Protein AF-A0A821HEG3-F1 (afdb_monomer)

Secondary structure (DSSP, 8-state):
-HHHHHHHHHHHHH-TT---HHHHHHHHHTTHHHHHHHHHHHHHHHHHHHHHHHHHHHHHH-HHHHHHHHHHHHHHHHHHHHHHHHHHHHHHHHHHTS-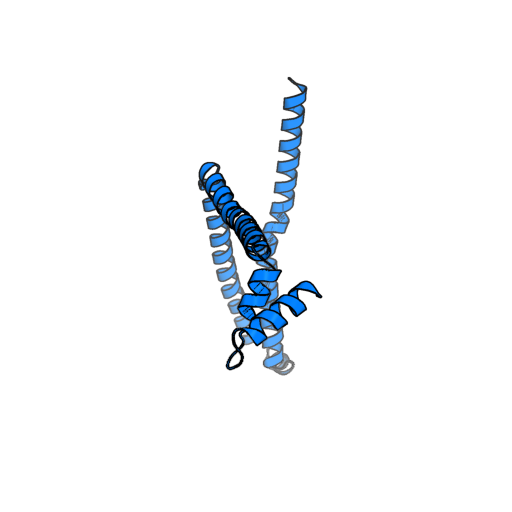HHHHTTS-HHHHHHHHHHHHHHHHHHHHHHHHHHHHHHHHHHHHHHHHHHHHHHHT-

Solvent-accessible surface area (backbone atoms only — not comparable to full-atom values): 8846 Å² total; per-residue (Å²): 111,71,66,48,53,52,46,44,54,53,45,43,67,74,32,75,91,71,62,69,70,63,62,40,50,46,70,68,59,54,64,54,65,56,54,54,49,51,53,52,50,53,56,50,50,52,63,63,47,50,61,56,55,50,52,56,50,46,60,70,75,45,57,66,57,55,53,51,53,54,50,50,52,52,53,50,50,53,51,49,53,52,52,51,55,52,52,52,52,52,49,53,53,51,62,73,69,50,56,67,73,64,54,70,74,46,54,75,67,55,56,52,50,54,48,57,54,49,52,57,50,50,53,53,48,62,66,46,50,60,54,69,64,46,50,61,52,54,51,51,51,52,52,54,53,51,52,53,53,52,57,61,55,78,76,109

Radius of gyration: 33.92 Å; Cα contacts (8 Å, |Δi|>4): 22; chains: 1; bounding box: 87×38×77 Å

Sequence (156 aa):
MNVLKNHWLDESKRYPNKPSRFPATIYTVGWTPLIIGLLFISLKLTIISQPLLIIYLMDFFEPCSIISIQLLYYLIEIFAMQMHVDYHGLIYRKVLCLSSSCLNAFSSGEITNVFSNDASQIELILGSLNYLWSSPIDIIAMIVFCWYSVIRIDVK

Mean predicted aligned error: 13.21 Å

Structure (mmCIF, N/CA/C/O backbone):
data_AF-A0A821HEG3-F1
#
_entry.id   AF-A0A821HEG3-F1
#
loop_
_atom_site.group_PDB
_atom_site.id
_atom_site.type_symbol
_atom_site.label_atom_id
_atom_site.label_alt_id
_atom_site.label_comp_id
_atom_site.label_asym_id
_atom_site.label_entity_id
_atom_site.label_seq_id
_atom_site.pdbx_PDB_ins_code
_atom_site.Cartn_x
_atom_site.Cartn_y
_atom_site.Cartn_z
_atom_site.occupancy
_atom_site.B_iso_or_equiv
_atom_site.auth_seq_id
_atom_site.auth_comp_id
_atom_site.auth_asym_id
_atom_site.auth_atom_id
_atom_site.pdbx_PDB_model_num
ATOM 1 N N . MET A 1 1 ? 36.857 -22.762 -30.239 1.00 59.34 1 MET A N 1
ATOM 2 C CA . MET A 1 1 ? 38.038 -23.054 -29.389 1.00 59.34 1 MET A CA 1
ATOM 3 C C . MET A 1 1 ? 39.357 -23.014 -30.165 1.00 59.34 1 MET A C 1
ATOM 5 O O . MET A 1 1 ? 40.297 -22.391 -29.690 1.00 59.34 1 MET A O 1
ATOM 9 N N . ASN A 1 2 ? 39.420 -23.586 -31.376 1.00 72.38 2 ASN A N 1
ATOM 10 C CA . ASN A 1 2 ? 40.639 -23.578 -32.205 1.00 72.38 2 ASN A CA 1
ATOM 11 C C . ASN A 1 2 ? 41.113 -22.165 -32.603 1.00 72.38 2 ASN A C 1
ATOM 13 O O . ASN A 1 2 ? 42.306 -21.899 -32.572 1.00 72.38 2 ASN A O 1
ATOM 17 N N . VAL A 1 3 ? 40.191 -21.234 -32.877 1.00 76.44 3 VAL A N 1
ATOM 18 C CA . VAL A 1 3 ? 40.517 -19.842 -33.253 1.00 76.44 3 VAL A CA 1
ATOM 19 C C . VAL A 1 3 ? 41.187 -19.075 -32.104 1.00 76.44 3 VAL A C 1
ATOM 21 O O . VAL A 1 3 ? 42.247 -18.491 -32.292 1.00 76.44 3 VAL A O 1
ATOM 24 N N . LEU A 1 4 ? 40.642 -19.155 -30.883 1.00 78.62 4 LEU A N 1
ATOM 25 C CA . LEU A 1 4 ? 41.244 -18.544 -29.688 1.00 78.62 4 LEU A CA 1
ATOM 26 C C . LEU A 1 4 ? 42.634 -19.112 -29.390 1.00 78.62 4 LEU A C 1
ATOM 28 O O . LEU A 1 4 ? 43.547 -18.362 -29.057 1.00 78.62 4 LEU A O 1
ATOM 32 N N . LYS A 1 5 ? 42.803 -20.431 -29.539 1.00 78.50 5 LYS A N 1
ATOM 33 C CA . LYS A 1 5 ? 44.096 -21.094 -29.343 1.00 78.50 5 LYS A CA 1
ATOM 34 C C . LYS A 1 5 ? 45.139 -20.583 -30.340 1.00 78.50 5 LYS A C 1
ATOM 36 O O . LYS A 1 5 ? 46.264 -20.319 -29.934 1.00 78.50 5 LYS A O 1
ATOM 41 N N . ASN A 1 6 ? 44.758 -20.394 -31.602 1.00 77.81 6 ASN A N 1
ATOM 42 C CA . ASN A 1 6 ? 45.652 -19.876 -32.637 1.00 77.81 6 ASN A CA 1
ATOM 43 C C . ASN A 1 6 ? 46.051 -18.417 -32.359 1.00 77.81 6 ASN A C 1
ATOM 45 O O . ASN A 1 6 ? 47.240 -18.118 -32.328 1.00 77.81 6 ASN A O 1
ATOM 49 N N . HIS A 1 7 ? 45.091 -17.546 -32.029 1.00 75.44 7 HIS A N 1
ATOM 50 C CA . HIS A 1 7 ? 45.391 -16.154 -31.669 1.00 75.44 7 HIS A CA 1
ATOM 51 C C . HIS A 1 7 ? 46.238 -16.034 -30.395 1.00 75.44 7 HIS A C 1
ATOM 53 O O . HIS A 1 7 ? 47.129 -15.195 -30.328 1.00 75.44 7 HIS A O 1
ATOM 59 N N . TRP A 1 8 ? 46.020 -16.898 -29.401 1.00 74.69 8 TRP A N 1
ATOM 60 C CA . TRP A 1 8 ? 46.838 -16.944 -28.186 1.00 74.69 8 TRP A CA 1
ATOM 61 C C . TRP A 1 8 ? 48.282 -17.386 -28.462 1.00 74.69 8 TRP A C 1
ATOM 63 O O . TRP A 1 8 ? 49.222 -16.835 -27.887 1.00 74.69 8 TRP A O 1
ATOM 73 N N . LEU A 1 9 ? 48.471 -18.363 -29.354 1.00 79.62 9 LEU A N 1
ATOM 74 C CA . LEU A 1 9 ? 49.800 -18.805 -29.779 1.00 79.62 9 LEU A CA 1
ATOM 75 C C . LEU A 1 9 ? 50.538 -17.705 -30.554 1.00 79.62 9 LEU A C 1
ATOM 77 O O . LEU A 1 9 ? 51.745 -17.549 -30.372 1.00 79.62 9 LEU A O 1
ATOM 81 N N . ASP A 1 10 ? 49.827 -16.921 -31.362 1.00 80.06 10 ASP A N 1
ATOM 82 C CA . ASP A 1 10 ? 50.399 -15.782 -32.084 1.00 80.06 10 ASP A CA 1
ATOM 83 C C . ASP A 1 10 ? 50.751 -14.614 -31.145 1.00 80.06 10 ASP A C 1
ATOM 85 O O . ASP A 1 10 ? 51.827 -14.023 -31.269 1.00 80.06 10 ASP A O 1
ATOM 89 N N . GLU A 1 11 ? 49.913 -14.324 -30.146 1.00 76.12 11 GLU A N 1
ATOM 90 C CA . GLU A 1 11 ? 50.175 -13.315 -29.107 1.00 76.12 11 GLU A CA 1
ATOM 91 C C . GLU A 1 11 ? 51.390 -13.701 -28.239 1.00 76.12 11 GLU A C 1
ATOM 93 O O . GLU A 1 11 ? 52.267 -12.876 -27.972 1.00 76.12 11 GLU A O 1
ATOM 98 N N . SER A 1 12 ? 51.489 -14.981 -27.855 1.00 77.81 12 SER A N 1
ATOM 99 C CA . SER A 1 12 ? 52.604 -15.520 -27.064 1.00 77.81 12 SER A CA 1
ATOM 100 C C . SER A 1 12 ? 53.937 -15.484 -27.813 1.00 77.81 12 SER A C 1
ATOM 102 O O . SER A 1 12 ? 54.985 -15.413 -27.170 1.00 77.81 12 SER A O 1
ATOM 104 N N . LYS A 1 13 ? 53.912 -15.535 -29.151 1.00 81.12 13 LYS A N 1
ATOM 105 C CA . LYS A 1 13 ? 55.102 -15.352 -29.995 1.00 81.12 13 LYS A CA 1
ATOM 106 C C . LYS A 1 13 ? 55.485 -13.878 -30.141 1.00 81.12 13 LYS A C 1
ATOM 108 O O . LYS A 1 13 ? 56.671 -13.574 -30.201 1.00 81.12 13 LYS A O 1
ATOM 113 N N . ARG A 1 14 ? 54.505 -12.966 -30.196 1.00 77.62 14 ARG A N 1
ATOM 114 C CA . ARG A 1 14 ? 54.740 -11.515 -30.330 1.00 77.62 14 ARG A CA 1
ATOM 115 C C . ARG A 1 14 ? 55.256 -10.863 -29.046 1.00 77.62 14 ARG A C 1
ATOM 117 O O . ARG A 1 14 ? 56.087 -9.964 -29.132 1.00 77.62 14 ARG A O 1
ATOM 124 N N . TYR A 1 15 ? 54.807 -11.317 -27.875 1.00 78.31 15 TYR A N 1
ATOM 125 C CA . TYR A 1 15 ? 55.198 -10.752 -26.576 1.00 78.31 15 TYR A CA 1
ATOM 126 C C . TYR A 1 15 ? 55.664 -11.843 -25.594 1.00 78.31 15 TYR A C 1
ATOM 128 O O . TYR A 1 15 ? 54.936 -12.184 -24.658 1.00 78.31 15 TYR A O 1
ATOM 136 N N . PRO A 1 16 ? 56.887 -12.381 -25.761 1.00 74.38 16 PRO A N 1
ATOM 137 C CA . PRO A 1 16 ? 57.372 -13.533 -24.992 1.00 74.38 16 PRO A CA 1
ATOM 138 C C . PRO A 1 16 ? 57.555 -13.258 -23.491 1.00 74.38 16 PRO A C 1
ATOM 140 O O . PRO A 1 16 ? 57.409 -14.167 -22.681 1.00 74.38 16 PRO A O 1
ATOM 143 N N . ASN A 1 17 ? 57.814 -12.006 -23.099 1.00 74.88 17 ASN A N 1
ATOM 144 C CA . ASN A 1 17 ? 58.107 -11.658 -21.704 1.00 74.88 17 ASN A CA 1
ATOM 145 C C . ASN A 1 17 ? 56.861 -11.288 -20.871 1.00 74.88 17 ASN A C 1
ATOM 147 O O . ASN A 1 17 ? 56.959 -11.240 -19.645 1.00 74.88 17 ASN A O 1
ATOM 151 N N . LYS A 1 18 ? 55.696 -11.018 -21.493 1.00 71.56 18 LYS A N 1
ATOM 152 C CA . LYS A 1 18 ? 54.433 -10.720 -20.778 1.00 71.56 18 LYS A CA 1
ATOM 153 C C . LYS A 1 18 ? 53.187 -10.834 -21.685 1.00 71.56 18 LYS A C 1
ATOM 155 O O . LYS A 1 18 ? 52.588 -9.812 -22.024 1.00 71.56 18 LYS A O 1
ATOM 160 N N . PRO A 1 19 ? 52.763 -12.045 -22.084 1.00 68.50 19 PRO A N 1
ATOM 161 C CA . PRO A 1 19 ? 51.575 -12.207 -22.920 1.00 68.50 19 PRO A CA 1
ATOM 162 C C . PRO A 1 19 ? 50.287 -11.933 -22.119 1.00 68.50 19 PRO A C 1
ATOM 164 O O . PRO A 1 19 ? 50.047 -12.543 -21.075 1.00 68.50 19 PRO A O 1
ATOM 167 N N . SER A 1 20 ? 49.439 -11.018 -22.605 1.00 69.25 20 SER A N 1
ATOM 168 C CA . SER A 1 20 ? 48.142 -10.694 -21.989 1.00 69.25 20 SER A CA 1
ATOM 169 C C . SER A 1 20 ? 47.015 -11.486 -22.647 1.00 69.25 20 SER A C 1
ATOM 171 O O . SER A 1 20 ? 46.908 -11.535 -23.867 1.00 69.25 20 SER A O 1
ATOM 173 N N . ARG A 1 21 ? 46.153 -12.116 -21.841 1.00 67.75 21 ARG A N 1
ATOM 174 C CA . ARG A 1 21 ? 45.043 -12.972 -22.316 1.00 67.75 21 ARG A CA 1
ATOM 175 C C . ARG A 1 21 ? 43.828 -12.188 -22.807 1.00 67.75 21 ARG A C 1
ATOM 177 O O . ARG A 1 21 ? 43.031 -12.731 -23.562 1.00 67.75 21 ARG A O 1
ATOM 184 N N . PHE A 1 22 ? 43.695 -10.933 -22.383 1.00 74.19 22 PHE A N 1
ATOM 185 C CA . PHE A 1 22 ? 42.528 -10.093 -22.660 1.00 74.19 22 PHE A CA 1
ATOM 186 C C . PHE A 1 22 ? 42.411 -9.628 -24.123 1.00 74.19 22 PHE A C 1
ATOM 188 O O . PHE A 1 22 ? 41.314 -9.700 -24.669 1.00 74.19 22 PHE A O 1
ATOM 195 N N . PRO A 1 23 ? 43.485 -9.190 -24.807 1.00 73.56 23 PRO A N 1
ATOM 196 C CA . PRO A 1 23 ? 43.394 -8.803 -26.213 1.00 73.56 23 PRO A CA 1
ATOM 197 C C . PRO A 1 23 ? 42.972 -9.978 -27.103 1.00 73.56 23 PRO A C 1
ATOM 199 O O . PRO A 1 23 ? 42.037 -9.851 -27.885 1.00 73.56 23 PRO A O 1
ATOM 202 N N . ALA A 1 24 ? 43.581 -11.155 -26.926 1.00 70.31 24 ALA A N 1
ATOM 203 C CA . ALA A 1 24 ? 43.263 -12.347 -27.715 1.00 70.31 24 ALA A CA 1
ATOM 204 C C . ALA A 1 24 ? 41.797 -12.805 -27.553 1.00 70.31 24 ALA A C 1
ATOM 206 O O . ALA A 1 24 ? 41.169 -13.246 -28.520 1.00 70.31 24 ALA A O 1
ATOM 207 N N . THR A 1 25 ? 41.212 -12.673 -26.357 1.00 76.69 25 THR A N 1
ATOM 208 C CA . THR A 1 25 ? 39.781 -12.947 -26.149 1.00 76.69 25 THR A CA 1
ATOM 209 C C . THR A 1 25 ? 38.893 -11.874 -26.780 1.00 76.69 25 THR A C 1
ATOM 211 O O . THR A 1 25 ? 37.896 -12.218 -27.407 1.00 76.69 25 THR A O 1
ATOM 214 N N . ILE A 1 26 ? 39.270 -10.595 -26.712 1.00 75.38 26 ILE A N 1
ATOM 215 C CA . ILE A 1 26 ? 38.532 -9.498 -27.362 1.00 75.38 26 ILE A CA 1
ATOM 216 C C . ILE A 1 26 ? 38.528 -9.655 -28.890 1.00 75.38 26 ILE A C 1
ATOM 218 O O . ILE A 1 26 ? 37.479 -9.510 -29.511 1.00 75.38 26 ILE A O 1
ATOM 222 N N . TYR A 1 27 ? 39.654 -10.024 -29.505 1.00 74.12 27 TYR A N 1
ATOM 223 C CA . TYR A 1 27 ? 39.736 -10.221 -30.959 1.00 74.12 27 TYR A CA 1
ATOM 224 C C . TYR A 1 27 ? 38.960 -11.443 -31.462 1.00 74.12 27 TYR A C 1
ATOM 226 O O . TYR A 1 27 ? 38.510 -11.459 -32.603 1.00 74.12 27 TYR A O 1
ATOM 234 N N . THR A 1 28 ? 38.786 -12.465 -30.624 1.00 77.50 28 THR A N 1
ATOM 235 C CA . THR A 1 28 ? 38.062 -13.694 -30.996 1.00 77.50 28 THR A CA 1
ATOM 236 C C . THR A 1 28 ? 36.561 -13.595 -30.759 1.00 77.50 28 THR A C 1
ATOM 238 O O . THR A 1 28 ? 35.787 -14.220 -31.481 1.00 77.50 28 THR A O 1
ATOM 241 N N . VAL A 1 29 ? 36.151 -12.821 -29.755 1.00 80.88 29 VAL A N 1
ATOM 242 C CA . VAL A 1 29 ? 34.746 -12.604 -29.388 1.00 80.88 29 VAL A CA 1
ATOM 243 C C . VAL A 1 29 ? 34.152 -11.383 -30.111 1.00 80.88 29 VAL A C 1
ATOM 245 O O . VAL A 1 29 ? 32.952 -11.356 -30.388 1.00 80.88 29 VAL A O 1
ATOM 248 N N . GLY A 1 30 ? 34.980 -10.400 -30.474 1.00 83.75 30 GLY A N 1
ATOM 249 C CA . GLY A 1 30 ? 34.596 -9.233 -31.266 1.00 83.75 30 GLY A CA 1
ATOM 250 C C . GLY A 1 30 ? 33.631 -8.287 -30.545 1.00 83.75 30 GLY A C 1
ATOM 251 O O . GLY A 1 30 ? 33.686 -8.111 -29.330 1.00 83.75 30 GLY A O 1
ATOM 252 N N . TRP A 1 31 ? 32.727 -7.669 -31.311 1.00 81.56 31 TRP A N 1
ATOM 253 C CA . TRP A 1 31 ? 31.753 -6.682 -30.816 1.00 81.56 31 TRP A CA 1
ATOM 254 C C . TRP A 1 31 ? 30.483 -7.290 -30.210 1.00 81.56 31 TRP A C 1
ATOM 256 O O . TRP A 1 31 ? 29.665 -6.575 -29.633 1.00 81.56 31 TRP A O 1
ATOM 266 N N . THR A 1 32 ? 30.313 -8.606 -30.300 1.00 84.56 32 THR A N 1
ATOM 267 C CA . THR A 1 32 ? 29.136 -9.332 -29.812 1.00 84.56 32 THR A CA 1
ATOM 268 C C . THR A 1 32 ? 28.753 -9.016 -28.352 1.00 84.56 32 THR A C 1
ATOM 270 O O . THR A 1 32 ? 27.582 -8.717 -28.120 1.00 84.56 32 THR A O 1
ATOM 273 N N . PRO A 1 33 ? 29.667 -8.990 -27.355 1.00 87.88 33 PRO A N 1
ATOM 274 C CA . PRO A 1 33 ? 29.313 -8.643 -25.975 1.00 87.88 33 PRO A CA 1
ATOM 275 C C . PRO A 1 33 ? 28.893 -7.178 -25.819 1.00 87.88 33 PRO A C 1
ATOM 277 O O . PRO A 1 33 ? 28.079 -6.875 -24.950 1.00 87.88 33 PRO A O 1
ATOM 280 N N . LEU A 1 34 ? 29.395 -6.277 -26.669 1.00 89.62 34 LEU A N 1
ATOM 281 C CA . LEU A 1 34 ? 28.990 -4.872 -26.656 1.00 89.62 34 LEU A CA 1
ATOM 282 C C . LEU A 1 34 ? 27.554 -4.731 -27.168 1.00 89.62 34 LEU A C 1
ATOM 284 O O . LEU A 1 34 ? 26.746 -4.075 -26.521 1.00 89.62 34 LEU A O 1
ATOM 288 N N . ILE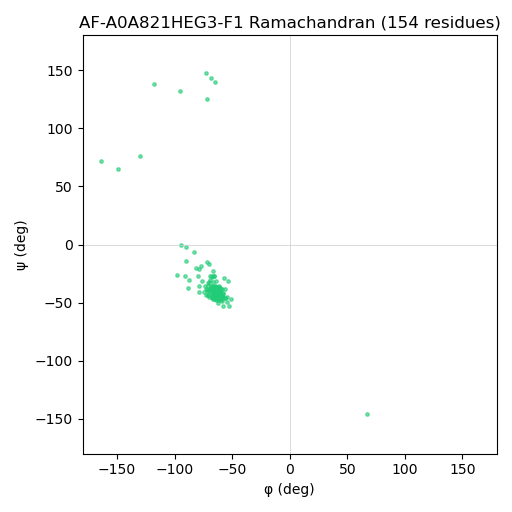 A 1 35 ? 27.207 -5.413 -28.264 1.00 91.25 35 ILE A N 1
ATOM 289 C CA . ILE A 1 35 ? 25.840 -5.428 -28.812 1.00 91.25 35 ILE A CA 1
ATOM 290 C C . ILE A 1 35 ? 24.857 -6.037 -27.804 1.00 91.25 35 ILE A C 1
ATOM 292 O O . ILE A 1 35 ? 23.793 -5.469 -27.562 1.00 91.25 35 ILE A O 1
ATOM 296 N N . ILE A 1 36 ? 25.230 -7.155 -27.170 1.00 91.56 36 ILE A N 1
ATOM 297 C CA . ILE A 1 36 ? 24.425 -7.786 -26.112 1.00 91.56 36 ILE A CA 1
ATOM 298 C C . ILE A 1 36 ? 24.252 -6.831 -24.924 1.00 91.56 36 ILE A C 1
ATOM 300 O O . ILE A 1 36 ? 23.142 -6.688 -24.415 1.00 91.56 36 ILE A O 1
ATOM 304 N N . GLY A 1 37 ? 25.317 -6.143 -24.506 1.00 92.75 37 GLY A N 1
ATOM 305 C CA . GLY A 1 37 ? 25.254 -5.140 -23.443 1.00 92.75 37 GLY A CA 1
ATOM 306 C C . GLY A 1 37 ? 24.342 -3.961 -23.792 1.00 92.75 37 GLY A C 1
ATOM 307 O O . GLY A 1 37 ? 23.547 -3.533 -22.959 1.00 92.75 37 GLY A O 1
ATOM 308 N N . LEU A 1 38 ? 24.397 -3.477 -25.032 1.00 92.94 38 LEU A N 1
ATOM 309 C CA . LEU A 1 38 ? 23.585 -2.358 -25.515 1.00 92.94 38 LEU A CA 1
ATOM 310 C C . LEU A 1 38 ? 22.096 -2.736 -25.591 1.00 92.94 38 LEU A C 1
ATOM 312 O O . LEU A 1 38 ? 21.248 -1.959 -25.155 1.00 92.94 38 LEU A O 1
ATOM 316 N N . LEU A 1 39 ? 21.787 -3.958 -26.036 1.00 91.81 39 LEU A N 1
ATOM 317 C CA . LEU A 1 39 ? 20.437 -4.531 -25.972 1.00 91.81 39 LEU A CA 1
ATOM 318 C C . LEU A 1 39 ? 19.937 -4.685 -24.528 1.00 91.81 39 LEU A C 1
ATOM 320 O O . LEU A 1 39 ? 18.783 -4.395 -24.233 1.00 91.81 39 LEU A O 1
ATOM 324 N N . PHE A 1 40 ? 20.797 -5.104 -23.599 1.00 94.44 40 PHE A N 1
ATOM 325 C CA . PHE A 1 40 ? 20.424 -5.194 -22.185 1.00 94.44 40 PHE A CA 1
ATOM 326 C C . PHE A 1 40 ? 20.109 -3.823 -21.577 1.00 94.44 40 PHE A C 1
ATOM 328 O O . PHE A 1 40 ? 19.169 -3.688 -20.791 1.00 94.44 40 PHE A O 1
ATOM 335 N N . ILE A 1 41 ? 20.892 -2.804 -21.934 1.00 94.31 41 ILE A N 1
ATOM 336 C CA . ILE A 1 41 ? 20.681 -1.431 -21.472 1.00 94.31 41 ILE A CA 1
ATOM 337 C C . ILE A 1 41 ? 19.382 -0.869 -22.050 1.00 94.31 41 ILE A C 1
ATOM 339 O O . ILE A 1 41 ? 18.603 -0.292 -21.295 1.00 94.31 41 ILE A O 1
ATOM 343 N N . SER A 1 42 ? 19.100 -1.069 -23.341 1.00 90.25 42 SER A N 1
ATOM 344 C CA . SER A 1 42 ? 17.860 -0.572 -23.950 1.00 90.25 42 SER A CA 1
ATOM 345 C C . SER A 1 42 ? 16.615 -1.190 -23.312 1.00 90.25 42 SER A C 1
ATOM 347 O O . SER A 1 42 ? 15.683 -0.462 -22.977 1.00 90.25 42 SER A O 1
ATOM 349 N N . LEU A 1 43 ? 16.636 -2.498 -23.037 1.00 91.44 43 LEU A N 1
ATOM 350 C CA . LEU A 1 43 ? 15.551 -3.176 -22.324 1.00 91.44 43 LEU A CA 1
ATOM 351 C C . LEU A 1 43 ? 15.340 -2.600 -20.917 1.00 91.44 43 LEU A C 1
ATOM 353 O O . LEU A 1 43 ? 14.203 -2.375 -20.502 1.00 91.44 43 LEU A O 1
ATOM 357 N N . LYS A 1 44 ? 16.422 -2.304 -20.186 1.00 90.12 44 LYS A N 1
ATOM 358 C CA . LYS A 1 44 ? 16.318 -1.660 -18.868 1.00 90.12 44 LYS A CA 1
ATOM 359 C C . LYS A 1 44 ? 15.790 -0.232 -18.952 1.00 90.12 44 LYS A C 1
ATOM 361 O O . LYS A 1 44 ? 15.011 0.161 -18.091 1.00 90.12 44 LYS A O 1
ATOM 366 N N . LEU A 1 45 ? 16.169 0.528 -19.975 1.00 89.56 45 LEU A N 1
ATOM 367 C CA . LEU A 1 45 ? 15.662 1.886 -20.182 1.00 89.56 45 LEU A CA 1
ATOM 368 C C . LEU A 1 45 ? 14.149 1.896 -20.416 1.00 89.56 45 LEU A C 1
ATOM 370 O O . LEU A 1 45 ? 13.469 2.771 -19.889 1.00 89.56 45 LEU A O 1
ATOM 374 N N . THR A 1 46 ? 13.610 0.902 -21.127 1.00 88.38 46 THR A N 1
ATOM 375 C CA . THR A 1 46 ? 12.158 0.743 -21.291 1.00 88.38 46 THR A CA 1
ATOM 376 C C . THR A 1 46 ? 11.457 0.443 -19.964 1.00 88.38 46 THR A C 1
ATOM 378 O O . THR A 1 46 ? 10.395 0.993 -19.697 1.00 88.38 46 THR A O 1
ATOM 381 N N . ILE A 1 47 ? 12.055 -0.378 -19.097 1.00 90.44 47 ILE A N 1
ATOM 382 C CA . ILE A 1 47 ? 11.499 -0.656 -17.760 1.00 90.44 47 ILE A CA 1
ATOM 383 C C . ILE A 1 47 ? 11.555 0.597 -16.873 1.00 90.44 47 ILE A C 1
ATOM 385 O O . ILE A 1 47 ? 10.639 0.843 -16.097 1.00 90.44 47 ILE A O 1
ATOM 389 N N . ILE A 1 48 ? 12.602 1.418 -17.003 1.00 89.38 48 ILE A N 1
ATOM 390 C CA . ILE A 1 48 ? 12.751 2.671 -16.247 1.00 89.38 48 ILE A CA 1
ATOM 391 C C . ILE A 1 48 ? 11.763 3.745 -16.731 1.00 89.38 48 ILE A C 1
ATOM 393 O O . ILE A 1 48 ? 11.286 4.540 -15.923 1.00 89.38 48 ILE A O 1
ATOM 397 N N . SER A 1 49 ? 11.420 3.776 -18.023 1.00 88.88 49 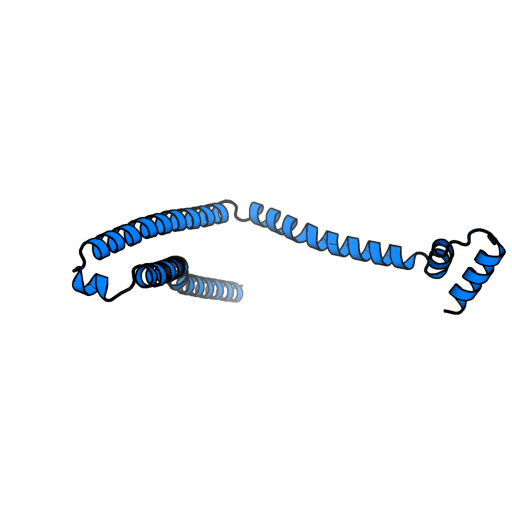SER A N 1
ATOM 398 C CA . SER A 1 49 ? 10.482 4.766 -18.568 1.00 88.88 49 SER A CA 1
ATOM 399 C C . SER A 1 49 ? 9.007 4.435 -18.308 1.00 88.88 49 SER A C 1
ATOM 401 O O . SER A 1 49 ? 8.195 5.352 -18.197 1.00 88.88 49 SER A O 1
ATOM 403 N N . GLN A 1 50 ? 8.656 3.153 -18.161 1.00 89.44 50 GLN A N 1
ATOM 404 C CA . GLN A 1 50 ? 7.291 2.692 -17.865 1.00 89.44 50 GLN A CA 1
ATOM 405 C C . GLN A 1 50 ? 6.638 3.365 -16.637 1.00 89.44 50 GLN A C 1
ATOM 407 O O . GLN A 1 50 ? 5.546 3.914 -16.798 1.00 89.44 50 GLN A O 1
ATOM 412 N N . PRO A 1 51 ? 7.250 3.390 -15.433 1.00 88.75 51 PRO A N 1
ATOM 413 C CA . PRO A 1 51 ? 6.627 4.011 -14.262 1.00 88.75 51 PRO A CA 1
ATOM 414 C C . PRO A 1 51 ? 6.478 5.530 -14.412 1.00 88.75 51 PRO A C 1
ATOM 416 O O . PRO A 1 51 ? 5.492 6.089 -13.947 1.00 88.75 51 PRO A O 1
ATOM 419 N N . LEU A 1 52 ? 7.402 6.199 -15.110 1.00 88.38 52 LEU A N 1
ATOM 420 C CA . LEU A 1 52 ? 7.335 7.647 -15.339 1.00 88.38 52 LEU A CA 1
ATOM 421 C C . LEU A 1 52 ? 6.139 8.033 -16.218 1.00 88.38 52 LEU A C 1
ATOM 423 O O . LEU A 1 52 ? 5.467 9.026 -15.948 1.00 88.38 52 LEU A O 1
ATOM 427 N N . LEU A 1 53 ? 5.849 7.230 -17.245 1.00 87.50 53 LEU A N 1
ATOM 428 C CA . LEU A 1 53 ? 4.704 7.456 -18.124 1.00 87.50 53 LEU A CA 1
ATOM 429 C C . LEU A 1 53 ? 3.373 7.211 -17.399 1.00 87.50 53 LEU A C 1
ATOM 431 O O . LEU A 1 53 ? 2.424 7.966 -17.597 1.00 87.50 53 LEU A O 1
ATOM 435 N N . ILE A 1 54 ? 3.317 6.198 -16.530 1.00 86.00 54 ILE A N 1
ATOM 436 C CA . ILE A 1 54 ? 2.137 5.926 -15.698 1.00 86.00 54 ILE A CA 1
ATOM 437 C C . ILE A 1 54 ? 1.886 7.079 -14.720 1.00 86.00 54 ILE A C 1
ATOM 439 O O . ILE A 1 54 ? 0.752 7.540 -14.632 1.00 86.00 54 ILE A O 1
ATOM 443 N N . ILE A 1 55 ? 2.925 7.582 -14.044 1.00 83.12 55 ILE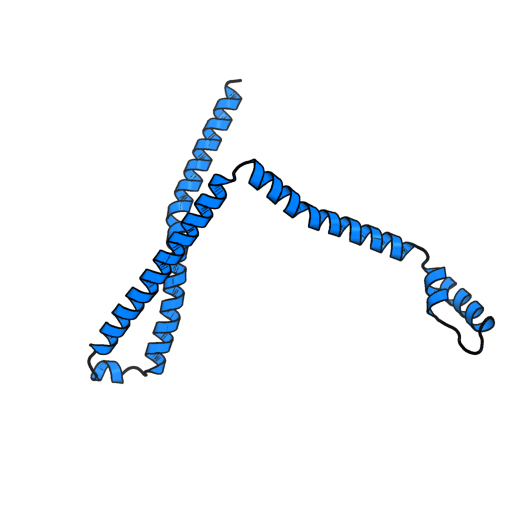 A N 1
ATOM 444 C CA . ILE A 1 55 ? 2.804 8.716 -13.111 1.00 83.12 55 ILE A CA 1
ATOM 445 C C . ILE A 1 55 ? 2.274 9.954 -13.840 1.00 83.12 55 ILE A C 1
ATOM 447 O O . ILE A 1 55 ? 1.297 10.551 -13.403 1.00 83.12 55 ILE A O 1
ATOM 451 N N . TYR A 1 56 ? 2.845 10.287 -15.001 1.00 84.88 56 TYR A N 1
ATOM 452 C CA . TYR A 1 56 ? 2.401 11.443 -15.780 1.00 84.88 56 TYR A CA 1
ATOM 453 C C . TYR A 1 56 ? 0.934 11.336 -16.229 1.00 84.88 56 TYR A C 1
ATOM 455 O O . TYR A 1 56 ? 0.195 12.319 -16.188 1.00 84.88 56 TYR A O 1
ATOM 463 N N . LEU A 1 57 ? 0.492 10.145 -16.643 1.00 82.69 57 LEU A N 1
ATOM 464 C CA . LEU A 1 57 ? -0.905 9.920 -17.016 1.00 82.69 57 LEU A CA 1
ATOM 465 C C . LEU A 1 57 ? -1.842 9.967 -15.802 1.00 82.69 57 LEU A C 1
ATOM 467 O O . LEU A 1 57 ? -2.934 10.519 -15.914 1.00 82.69 57 LEU A O 1
ATOM 471 N N . MET A 1 58 ? -1.434 9.433 -14.650 1.00 77.75 58 MET A N 1
ATOM 472 C CA . MET A 1 58 ? -2.238 9.496 -13.425 1.00 77.75 58 MET A CA 1
ATOM 473 C C . MET A 1 58 ? -2.419 10.931 -12.925 1.00 77.75 58 MET A C 1
ATOM 475 O O . MET A 1 58 ? -3.546 11.320 -12.612 1.00 77.75 58 MET A O 1
ATOM 479 N N . ASP A 1 59 ? -1.355 11.735 -12.946 1.00 76.19 59 ASP A N 1
ATOM 480 C CA . ASP A 1 59 ? -1.411 13.155 -12.582 1.00 76.19 59 ASP A CA 1
ATOM 481 C C . ASP A 1 59 ? -2.288 13.967 -13.549 1.00 76.19 59 ASP A C 1
ATOM 483 O O . ASP A 1 59 ? -2.935 14.935 -13.143 1.00 76.19 59 ASP A O 1
ATOM 487 N N . PHE A 1 60 ? -2.338 13.572 -14.826 1.00 80.56 60 PHE A N 1
ATOM 488 C CA . PHE A 1 60 ? -3.178 14.220 -15.834 1.00 80.56 60 PHE A CA 1
ATOM 489 C C . PHE A 1 60 ? -4.666 13.876 -15.683 1.00 80.56 60 PHE A C 1
ATOM 491 O O . PHE A 1 60 ? -5.511 14.755 -15.856 1.00 80.56 60 PHE A O 1
ATOM 498 N N . PHE A 1 61 ? -5.000 12.614 -15.392 1.00 73.25 61 PHE A N 1
ATOM 499 C CA . PHE A 1 61 ? -6.391 12.157 -15.392 1.00 73.25 61 PHE A CA 1
ATOM 500 C C . PHE A 1 61 ? -7.113 12.346 -14.049 1.00 73.25 61 PHE A C 1
ATOM 502 O O . PHE A 1 61 ? -8.285 12.713 -14.085 1.00 73.25 61 PHE A O 1
ATOM 509 N N . GLU A 1 62 ? -6.473 12.151 -12.885 1.00 69.69 62 GLU A N 1
ATOM 510 C CA . GLU A 1 62 ? -7.182 12.211 -11.587 1.00 69.69 62 GLU A CA 1
ATOM 511 C C . GLU A 1 62 ? -6.339 12.697 -10.380 1.00 69.69 62 GLU A C 1
ATOM 513 O O . GLU A 1 62 ? -6.170 11.973 -9.392 1.00 69.69 62 GLU A O 1
ATOM 518 N N . PRO A 1 63 ? -5.876 13.960 -10.359 1.00 65.62 63 PRO A N 1
ATOM 519 C CA . PRO A 1 63 ? -5.061 14.466 -9.251 1.00 65.62 63 PRO A CA 1
ATOM 520 C C . PRO A 1 63 ? -5.816 14.523 -7.905 1.00 65.62 63 PRO A C 1
ATOM 522 O O . PRO A 1 63 ? -5.245 14.240 -6.853 1.00 65.62 63 PRO A O 1
ATOM 525 N N . CYS A 1 64 ? -7.118 14.845 -7.902 1.00 66.50 64 CYS A N 1
ATOM 526 C CA . CYS A 1 64 ? -7.900 14.972 -6.661 1.00 66.50 64 CYS A CA 1
ATOM 527 C C . CYS A 1 64 ? -8.279 13.628 -6.027 1.00 66.50 64 CYS A C 1
ATOM 529 O O . CYS A 1 64 ? -8.401 13.550 -4.806 1.00 66.50 64 CYS A O 1
ATOM 531 N N . SER A 1 65 ? -8.479 12.585 -6.833 1.00 74.19 65 SER A N 1
ATOM 532 C CA . SER A 1 65 ? -8.909 11.263 -6.359 1.00 74.19 65 SER A CA 1
ATOM 533 C C . SER A 1 65 ? -7.809 10.606 -5.523 1.00 74.19 65 SER A C 1
ATOM 535 O O . SER A 1 65 ? -8.044 10.197 -4.387 1.00 74.19 65 SER A O 1
ATOM 537 N N . ILE A 1 66 ? -6.568 10.649 -6.020 1.00 78.00 66 ILE A N 1
ATOM 538 C CA . ILE A 1 66 ? -5.392 10.089 -5.339 1.00 78.00 66 ILE A CA 1
ATOM 539 C C . ILE A 1 66 ? -5.139 10.794 -4.003 1.00 78.00 66 ILE A C 1
ATOM 541 O O . ILE A 1 66 ? -4.968 10.135 -2.979 1.00 78.00 66 ILE A O 1
ATOM 545 N N . ILE A 1 67 ? -5.165 12.131 -3.986 1.00 81.81 67 ILE A N 1
ATOM 546 C CA . ILE A 1 67 ? -4.960 12.916 -2.757 1.00 81.81 67 ILE A CA 1
ATOM 547 C C . ILE A 1 67 ? -6.065 12.617 -1.735 1.00 81.81 67 ILE A C 1
ATOM 549 O O . ILE A 1 67 ? -5.787 12.490 -0.543 1.00 81.81 67 ILE A O 1
ATOM 553 N N . SER A 1 68 ? -7.309 12.466 -2.197 1.00 82.62 68 SER A N 1
ATOM 554 C CA . SER A 1 68 ? -8.460 12.165 -1.338 1.00 82.62 68 SER A CA 1
ATOM 555 C C . SER A 1 68 ? -8.360 10.766 -0.720 1.00 82.62 68 SER A C 1
ATOM 557 O O . SER A 1 68 ? -8.610 10.606 0.474 1.00 82.62 68 SER A O 1
ATOM 559 N N . ILE A 1 69 ? -7.935 9.768 -1.501 1.00 83.69 69 ILE A N 1
ATOM 560 C CA . ILE A 1 69 ? -7.686 8.400 -1.023 1.00 83.69 69 ILE A CA 1
ATOM 561 C C . ILE A 1 69 ? -6.531 8.387 -0.013 1.00 83.69 69 ILE A C 1
ATOM 563 O O . ILE A 1 69 ? -6.660 7.801 1.061 1.00 83.69 69 ILE A O 1
ATOM 567 N N . GLN A 1 70 ? -5.427 9.079 -0.310 1.00 85.75 70 GLN A N 1
ATOM 568 C CA . GLN A 1 70 ? -4.283 9.175 0.599 1.00 85.75 70 GLN A CA 1
ATOM 569 C C . GLN A 1 70 ? -4.667 9.842 1.927 1.00 85.75 70 GLN A C 1
ATOM 571 O O . GLN A 1 70 ? -4.258 9.382 2.994 1.00 85.75 70 GLN A O 1
ATOM 576 N N . LEU A 1 71 ? -5.480 10.901 1.875 1.00 88.31 71 LEU A N 1
ATOM 577 C CA . LEU A 1 71 ? -5.995 11.571 3.067 1.00 88.31 71 LEU A CA 1
ATOM 578 C C . LEU A 1 71 ? -6.899 10.641 3.888 1.00 88.31 71 LEU A C 1
ATOM 580 O O . LEU A 1 71 ? -6.785 10.614 5.111 1.00 88.31 71 LEU A O 1
ATOM 584 N N . LEU A 1 72 ? -7.765 9.859 3.237 1.00 86.12 72 LEU A N 1
ATOM 585 C CA . LEU A 1 72 ? -8.621 8.885 3.913 1.00 86.12 72 LEU A CA 1
ATOM 586 C C . LEU A 1 72 ? -7.790 7.816 4.639 1.00 86.12 72 LEU A C 1
ATOM 588 O O . LEU A 1 72 ? -8.051 7.551 5.811 1.00 86.12 72 LEU A O 1
ATOM 592 N N . TYR A 1 73 ? -6.767 7.251 3.986 1.00 85.94 73 TYR A N 1
ATOM 593 C CA . TYR A 1 73 ? -5.860 6.290 4.626 1.00 85.94 73 TYR A CA 1
ATOM 594 C C . TYR A 1 73 ? -5.154 6.892 5.836 1.00 85.94 73 TYR A C 1
ATOM 596 O O . TYR A 1 73 ? -5.127 6.274 6.897 1.00 85.94 73 TYR A O 1
ATOM 604 N N . TYR A 1 74 ? -4.658 8.122 5.709 1.00 89.62 74 TYR A N 1
ATOM 605 C CA . TYR A 1 74 ? -4.013 8.822 6.814 1.00 89.62 74 TYR A CA 1
ATOM 606 C C . TYR A 1 74 ? -4.960 9.036 8.009 1.00 89.62 74 TYR A C 1
ATOM 608 O O . TYR A 1 74 ? -4.575 8.830 9.159 1.00 89.62 74 TYR A O 1
ATOM 616 N N . LEU A 1 75 ? -6.223 9.395 7.760 1.00 90.50 75 LEU A N 1
ATOM 617 C CA . LEU A 1 75 ? -7.227 9.533 8.821 1.00 90.50 75 LEU A CA 1
ATOM 618 C C . LEU A 1 75 ? -7.557 8.189 9.488 1.00 90.50 75 LEU A C 1
ATOM 620 O O . LEU A 1 75 ? -7.724 8.143 10.708 1.00 90.50 75 LEU A O 1
ATOM 624 N N . ILE A 1 76 ? -7.625 7.104 8.711 1.00 86.06 76 ILE A N 1
ATOM 625 C CA . ILE A 1 76 ? -7.821 5.746 9.235 1.00 86.06 76 ILE A CA 1
ATOM 626 C C . ILE A 1 76 ? -6.632 5.332 10.107 1.00 86.06 76 ILE A C 1
ATOM 628 O O . ILE A 1 76 ? -6.853 4.782 11.182 1.00 86.06 76 ILE A O 1
ATOM 632 N N . GLU A 1 77 ? -5.395 5.632 9.702 1.00 84.94 77 GLU A N 1
ATOM 633 C CA . GLU A 1 77 ? -4.202 5.360 10.514 1.00 84.94 77 GLU A CA 1
ATOM 634 C C . GLU A 1 77 ? -4.215 6.140 11.830 1.00 84.94 77 GLU A C 1
ATOM 636 O O . GLU A 1 77 ? -3.969 5.556 12.885 1.00 84.94 77 GLU A O 1
ATOM 641 N N . ILE A 1 78 ? -4.557 7.433 11.807 1.00 89.94 78 ILE A N 1
ATOM 642 C CA . ILE A 1 78 ? -4.699 8.225 13.039 1.00 89.94 78 ILE A CA 1
ATOM 643 C C . ILE A 1 78 ? -5.753 7.603 13.958 1.00 89.94 78 ILE A C 1
ATOM 645 O O . ILE A 1 78 ? -5.529 7.461 15.162 1.00 89.94 78 ILE A O 1
ATOM 649 N N . PHE A 1 79 ? -6.905 7.227 13.400 1.00 87.12 79 PHE A N 1
ATOM 650 C CA . PHE A 1 79 ? -7.975 6.605 14.170 1.00 87.12 79 PHE A CA 1
ATOM 651 C C . PHE A 1 79 ? -7.548 5.252 14.753 1.00 87.12 79 PHE A C 1
ATOM 653 O O . PHE A 1 79 ? -7.800 4.986 15.929 1.00 87.12 79 PHE A O 1
ATOM 660 N N . ALA A 1 80 ? -6.858 4.422 13.968 1.00 84.94 80 ALA A N 1
ATOM 661 C CA . ALA A 1 80 ? -6.311 3.152 14.425 1.00 84.94 80 ALA A CA 1
ATOM 662 C C . ALA A 1 80 ? -5.333 3.370 15.587 1.00 84.94 80 ALA A C 1
ATOM 664 O O . ALA A 1 80 ? -5.497 2.758 16.641 1.00 84.94 80 ALA A O 1
ATOM 665 N N . MET A 1 81 ? -4.390 4.306 15.454 1.00 85.81 81 MET A N 1
ATOM 666 C CA . MET A 1 81 ? -3.428 4.648 16.509 1.00 85.81 81 MET A CA 1
ATOM 667 C C . MET A 1 81 ? -4.117 5.098 17.803 1.00 85.81 81 MET A C 1
ATOM 669 O O . MET A 1 81 ? -3.730 4.669 18.892 1.00 85.81 81 MET A O 1
ATOM 673 N N . GLN A 1 82 ? -5.172 5.911 17.703 1.00 89.94 82 GLN A N 1
ATOM 674 C CA . GLN A 1 82 ? -5.956 6.328 18.867 1.00 89.94 82 GLN A CA 1
ATOM 675 C C . GLN A 1 82 ? -6.627 5.127 19.551 1.00 89.94 82 GLN A C 1
ATOM 677 O O . GLN A 1 82 ? -6.493 4.946 20.763 1.00 89.94 82 GLN A O 1
ATOM 682 N N . MET A 1 83 ? -7.278 4.260 18.770 1.00 84.75 83 MET A N 1
ATOM 683 C CA . MET A 1 83 ? -7.900 3.031 19.272 1.00 84.75 83 MET A CA 1
ATOM 684 C C . MET A 1 83 ? -6.877 2.093 19.925 1.00 84.75 83 MET A C 1
ATOM 686 O O . MET A 1 83 ? -7.175 1.488 20.958 1.00 84.75 83 MET A O 1
ATOM 690 N N . HIS A 1 84 ? -5.664 2.003 19.372 1.00 81.62 84 HIS A N 1
ATOM 691 C CA . HIS A 1 84 ? -4.567 1.240 19.959 1.00 81.62 84 HIS A CA 1
ATOM 692 C C . HIS A 1 84 ? -4.237 1.732 21.363 1.00 81.62 84 HIS A C 1
ATOM 694 O O . HIS A 1 84 ? -4.241 0.933 22.303 1.00 81.62 84 HIS A O 1
ATOM 700 N N . VAL A 1 85 ? -4.001 3.032 21.532 1.00 88.19 85 VAL A N 1
ATOM 701 C CA . VAL A 1 85 ? -3.663 3.613 22.839 1.00 88.19 85 VAL A CA 1
ATOM 702 C C . VAL A 1 85 ? -4.797 3.403 23.847 1.00 88.19 85 VAL A C 1
ATOM 704 O O . VAL A 1 85 ? -4.545 2.967 24.976 1.00 88.19 85 VAL A O 1
ATOM 707 N N . ASP A 1 86 ? -6.044 3.631 23.434 1.00 89.38 86 ASP A N 1
ATOM 708 C CA . ASP A 1 86 ? -7.210 3.512 24.312 1.00 89.38 86 ASP A CA 1
ATOM 709 C C . ASP A 1 86 ? -7.454 2.062 24.768 1.00 89.38 86 ASP A C 1
ATOM 711 O O . ASP A 1 86 ? -7.673 1.804 25.958 1.00 89.38 86 ASP A O 1
ATOM 715 N N . TYR A 1 87 ? -7.347 1.094 23.853 1.00 83.75 87 TYR A N 1
ATOM 716 C CA . TYR A 1 87 ? -7.500 -0.332 24.156 1.00 83.75 87 TYR A CA 1
ATOM 717 C C . TYR A 1 87 ? -6.421 -0.837 25.120 1.00 83.75 87 TYR A C 1
ATOM 719 O O . TYR A 1 87 ? -6.732 -1.491 26.123 1.00 83.75 87 TYR A O 1
ATOM 727 N N . HIS A 1 88 ? -5.157 -0.483 24.867 1.00 82.38 88 HIS A N 1
ATOM 728 C CA . HIS A 1 88 ? -4.044 -0.859 25.739 1.00 82.38 88 HIS A CA 1
ATOM 729 C C . HIS A 1 88 ? -4.206 -0.247 27.137 1.00 82.38 88 HIS A C 1
ATOM 731 O O . HIS A 1 88 ? -3.987 -0.934 28.138 1.00 82.38 88 HIS A O 1
ATOM 737 N N . GLY A 1 89 ? -4.663 1.007 27.227 1.00 87.69 89 GLY A N 1
ATOM 738 C CA . GLY A 1 89 ? -4.966 1.666 28.499 1.00 87.69 89 GLY A CA 1
ATOM 739 C C . GLY A 1 89 ? -6.105 0.992 29.275 1.00 87.69 89 GLY A C 1
ATOM 740 O O . GLY A 1 89 ? -6.003 0.814 30.496 1.00 87.69 89 GLY A O 1
ATOM 741 N N . LEU A 1 90 ? -7.171 0.572 28.584 1.00 87.25 90 LEU A N 1
ATOM 742 C CA . LEU A 1 90 ? -8.301 -0.140 29.188 1.00 87.25 90 LEU A CA 1
ATOM 743 C C . LEU A 1 90 ? -7.871 -1.502 29.750 1.00 87.25 90 LEU A C 1
ATOM 745 O O . LEU A 1 90 ? -8.207 -1.834 30.892 1.00 87.25 90 LEU A O 1
ATOM 749 N N . ILE A 1 91 ? -7.105 -2.275 28.977 1.00 84.81 91 ILE A N 1
ATOM 750 C CA . ILE A 1 91 ? -6.612 -3.584 29.417 1.00 84.81 91 ILE A CA 1
ATOM 751 C C . ILE A 1 91 ? -5.640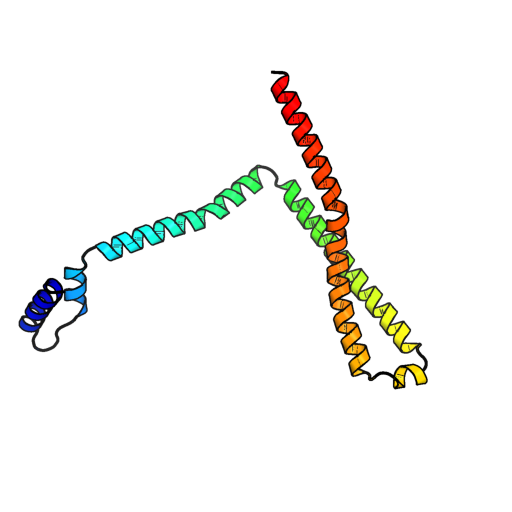 -3.434 30.572 1.00 84.81 91 ILE A C 1
ATOM 753 O O . ILE A 1 91 ? -5.783 -4.140 31.567 1.00 84.81 91 ILE A O 1
ATOM 757 N N . TYR A 1 92 ? -4.703 -2.492 30.488 1.00 85.69 92 TYR A N 1
ATOM 758 C CA . TYR A 1 92 ? -3.757 -2.246 31.568 1.00 85.69 92 TYR A CA 1
ATOM 759 C C . TYR A 1 92 ? -4.483 -1.936 32.886 1.00 85.69 92 TYR A C 1
ATOM 761 O O . TYR A 1 92 ? -4.208 -2.555 33.914 1.00 85.69 92 TYR A O 1
ATOM 769 N N . ARG A 1 93 ? -5.502 -1.064 32.850 1.00 88.56 93 ARG A N 1
ATOM 770 C CA . ARG A 1 93 ? -6.381 -0.818 34.005 1.00 88.56 93 ARG A CA 1
ATOM 771 C C . ARG A 1 93 ? -7.076 -2.086 34.495 1.00 88.56 93 ARG A C 1
ATOM 773 O O . ARG A 1 93 ? -7.154 -2.303 35.701 1.00 88.56 93 ARG A O 1
ATOM 780 N N . LYS A 1 94 ? -7.580 -2.924 33.586 1.00 86.50 94 LYS A N 1
ATOM 781 C CA . LYS A 1 94 ? -8.263 -4.170 33.952 1.00 86.50 94 LYS A CA 1
ATOM 782 C C . LYS A 1 94 ? -7.321 -5.152 34.648 1.00 86.50 94 LYS A C 1
ATOM 784 O O . LYS A 1 94 ? -7.721 -5.725 35.659 1.00 86.50 94 LYS A O 1
ATOM 789 N N . VAL A 1 95 ? -6.091 -5.292 34.150 1.00 84.25 95 VAL A N 1
ATOM 790 C CA . VAL A 1 95 ? -5.023 -6.108 34.751 1.00 84.25 95 VAL A CA 1
ATOM 791 C C . VAL A 1 95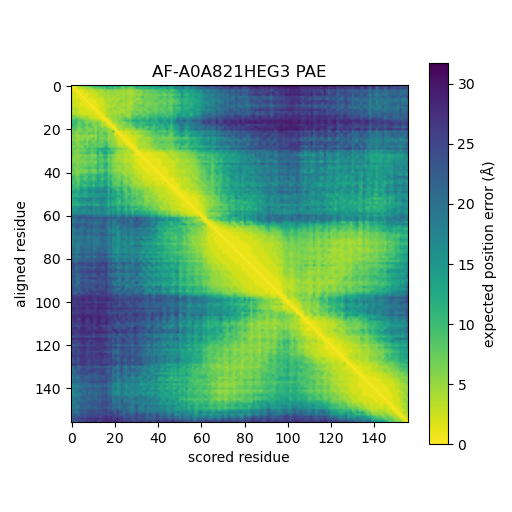 ? -4.677 -5.609 36.153 1.00 84.25 95 VAL A C 1
ATOM 793 O O . VAL A 1 95 ? -4.580 -6.415 37.071 1.00 84.25 95 VAL A O 1
ATOM 796 N N . LEU A 1 96 ? -4.591 -4.292 36.361 1.00 84.69 96 LEU A N 1
ATOM 797 C CA . LEU A 1 96 ? -4.337 -3.718 37.689 1.00 84.69 96 LEU A CA 1
ATOM 798 C C . LEU A 1 96 ? -5.482 -3.926 38.696 1.00 84.69 96 LEU A C 1
ATOM 800 O O . LEU A 1 96 ? -5.247 -3.883 39.900 1.00 84.69 96 LEU A O 1
ATOM 804 N N . CYS A 1 97 ? -6.712 -4.144 38.227 1.00 88.00 97 CYS A N 1
ATOM 805 C CA . CYS A 1 97 ? -7.874 -4.409 39.081 1.00 88.00 97 CYS A CA 1
ATOM 806 C C . CYS A 1 97 ? -8.168 -5.907 39.291 1.00 88.00 97 CYS A C 1
ATOM 808 O O . CYS A 1 97 ? -9.147 -6.238 39.965 1.00 88.00 97 CYS A O 1
ATOM 810 N N . LEU A 1 98 ? -7.385 -6.819 38.705 1.00 86.38 98 LEU A N 1
ATOM 811 C CA . LEU A 1 98 ? -7.548 -8.263 38.894 1.00 86.38 98 LEU A CA 1
ATOM 812 C C . LEU A 1 98 ? -7.083 -8.696 40.293 1.00 86.38 98 LEU A C 1
ATOM 814 O O . LEU A 1 98 ? -6.156 -8.128 40.867 1.00 86.38 98 LEU A O 1
ATOM 818 N N . SER A 1 99 ? -7.733 -9.720 40.854 1.00 83.75 99 SER A N 1
ATOM 819 C CA . SER A 1 99 ? -7.342 -10.256 42.159 1.00 83.75 99 SER A CA 1
ATOM 820 C C . SER A 1 99 ? -5.942 -10.867 42.086 1.00 83.75 99 SER A C 1
ATOM 822 O O . SER A 1 99 ? -5.598 -11.571 41.134 1.00 83.75 99 SER A O 1
ATOM 824 N N . SER A 1 100 ? -5.142 -10.640 43.126 1.00 79.56 100 SER A N 1
ATOM 825 C CA . SER A 1 100 ? -3.777 -11.164 43.238 1.00 79.56 100 SER A CA 1
ATOM 826 C C . SER A 1 100 ? -3.713 -12.693 43.126 1.00 79.56 100 SER A C 1
ATOM 828 O O . SER A 1 100 ? -2.739 -13.221 42.604 1.00 79.56 100 SER A O 1
ATOM 830 N N . SER A 1 101 ? -4.766 -13.416 43.522 1.00 83.19 101 SER A N 1
ATOM 831 C CA . SER A 1 101 ? -4.866 -14.873 43.343 1.00 83.19 101 SER A CA 1
ATOM 832 C C . SER A 1 101 ? -4.947 -15.307 41.874 1.00 83.19 101 SER A C 1
ATOM 834 O O . SER A 1 101 ? -4.297 -16.280 41.508 1.00 83.19 101 SER A O 1
ATOM 836 N N . CYS A 1 102 ? -5.706 -14.597 41.030 1.00 76.25 102 CYS A N 1
ATOM 837 C CA . CYS A 1 102 ? -5.740 -14.868 39.588 1.00 76.25 102 CYS A CA 1
ATOM 838 C C . CYS A 1 102 ? -4.448 -14.418 38.906 1.00 76.25 102 CYS A C 1
ATOM 840 O O . CYS A 1 102 ? -3.953 -15.100 38.019 1.00 76.25 102 CYS A O 1
ATOM 842 N N . LEU A 1 103 ? -3.896 -13.280 39.327 1.00 81.44 103 LEU A N 1
ATOM 843 C CA . LEU A 1 103 ? -2.673 -12.725 38.750 1.00 81.44 103 LEU A CA 1
ATOM 844 C C . LEU A 1 103 ? -1.461 -13.624 39.023 1.00 81.44 103 LEU A C 1
ATOM 846 O O . LEU A 1 103 ? -0.646 -13.817 38.136 1.00 81.44 103 LEU A O 1
ATOM 850 N N . ASN A 1 104 ? -1.395 -14.247 40.203 1.00 82.31 104 ASN A N 1
ATOM 851 C CA . ASN A 1 104 ? -0.347 -15.208 40.557 1.00 82.31 104 ASN A CA 1
ATOM 852 C C . ASN A 1 104 ? -0.470 -16.559 39.829 1.00 82.31 104 ASN A C 1
ATOM 854 O O . ASN A 1 104 ? 0.481 -17.336 39.851 1.00 82.31 104 ASN A O 1
ATOM 858 N N . ALA A 1 105 ? -1.624 -16.862 39.220 1.00 85.06 105 ALA A N 1
ATOM 859 C CA . ALA A 1 105 ? -1.815 -18.083 38.436 1.00 85.06 105 ALA A CA 1
ATOM 860 C C . ALA A 1 105 ? -1.170 -18.000 37.041 1.00 85.06 105 ALA A C 1
ATOM 862 O O . ALA A 1 105 ? -0.937 -19.036 36.424 1.00 85.06 105 ALA A O 1
ATOM 863 N N . PHE A 1 106 ? -0.869 -16.789 36.564 1.00 80.31 106 PHE A N 1
ATOM 864 C CA . PHE A 1 106 ? -0.224 -16.535 35.279 1.00 80.31 106 PHE A CA 1
ATOM 865 C C . PHE A 1 106 ? 1.125 -15.851 35.504 1.00 80.31 106 PHE A C 1
ATOM 867 O O . PHE A 1 106 ? 1.245 -14.940 36.324 1.00 80.31 106 PHE A O 1
ATOM 874 N N . SER A 1 107 ? 2.162 -16.247 34.768 1.00 84.69 107 SER A N 1
ATOM 875 C CA . SER A 1 107 ? 3.434 -15.526 34.840 1.00 84.69 107 SER A CA 1
ATOM 876 C C . SER A 1 107 ? 3.293 -14.130 34.222 1.00 84.69 107 SER A C 1
ATOM 878 O O . SER A 1 107 ? 2.649 -13.958 33.187 1.00 84.69 107 SER A O 1
ATOM 880 N N . SER A 1 108 ? 3.967 -13.124 34.790 1.00 81.81 108 SER A N 1
ATOM 881 C CA . SER A 1 108 ? 4.036 -11.781 34.189 1.00 81.81 108 SER A CA 1
ATOM 882 C C . SER A 1 108 ? 4.538 -11.819 32.733 1.00 81.81 108 SER A C 1
ATOM 884 O O . SER A 1 108 ? 4.093 -11.017 31.910 1.00 81.81 108 SER A O 1
ATOM 886 N N . GLY A 1 109 ? 5.399 -12.786 32.395 1.00 84.62 109 GLY A N 1
ATOM 887 C CA . GLY A 1 109 ? 5.855 -13.034 31.024 1.00 84.62 109 GLY A CA 1
ATOM 888 C C . GLY A 1 109 ? 4.783 -13.630 30.103 1.00 84.62 109 GLY A C 1
ATOM 889 O O . GLY A 1 109 ? 4.721 -13.273 28.933 1.00 84.62 109 GLY A O 1
ATOM 890 N N . GLU A 1 110 ? 3.901 -14.494 30.612 1.00 84.56 110 GLU A N 1
ATOM 891 C CA . GLU A 1 110 ? 2.809 -15.079 29.816 1.00 84.56 110 GLU A CA 1
ATOM 892 C C . GLU A 1 110 ? 1.737 -14.041 29.492 1.00 84.56 110 GLU A C 1
ATOM 894 O O . GLU A 1 110 ? 1.309 -13.940 28.343 1.00 84.56 110 GLU A O 1
ATOM 899 N N . ILE A 1 111 ? 1.358 -13.221 30.478 1.00 83.50 111 ILE A N 1
ATOM 900 C CA . ILE A 1 111 ? 0.377 -12.144 30.288 1.00 83.50 111 ILE A CA 1
ATOM 901 C C . ILE A 1 111 ? 0.882 -11.155 29.235 1.00 83.50 111 ILE A C 1
ATOM 903 O O . ILE A 1 111 ? 0.143 -10.792 28.326 1.00 83.50 111 ILE A O 1
ATOM 907 N N . THR A 1 112 ? 2.145 -10.734 29.332 1.00 82.75 112 THR A N 1
ATOM 908 C CA . THR A 1 112 ? 2.725 -9.763 28.391 1.00 82.75 112 THR A CA 1
ATOM 909 C C . THR A 1 112 ? 2.935 -10.338 26.994 1.00 82.75 112 THR A C 1
ATOM 911 O O . THR A 1 112 ? 2.770 -9.601 26.027 1.00 82.75 112 THR A O 1
ATOM 914 N N . ASN A 1 113 ? 3.234 -11.634 26.870 1.00 87.12 113 ASN A N 1
ATOM 915 C CA . ASN A 1 113 ? 3.402 -12.303 25.581 1.00 87.12 113 ASN A CA 1
ATOM 916 C C . ASN A 1 113 ? 2.073 -12.517 24.841 1.00 87.12 113 ASN A C 1
ATOM 918 O O . ASN A 1 113 ? 1.987 -12.268 23.642 1.00 87.12 113 ASN A O 1
ATOM 922 N N . VAL A 1 114 ? 1.024 -12.950 25.547 1.00 83.50 114 VAL A N 1
ATOM 923 C CA . VAL A 1 114 ? -0.322 -13.055 24.956 1.00 83.50 114 VAL A CA 1
ATOM 924 C C . VAL A 1 114 ? -0.836 -11.665 24.594 1.00 83.50 114 VAL A C 1
ATOM 926 O O . VAL A 1 114 ? -1.324 -11.452 23.492 1.00 83.50 114 VAL A O 1
ATOM 929 N N . PHE A 1 115 ? -0.637 -10.688 25.478 1.00 80.69 115 PHE A N 1
ATOM 930 C CA . PHE A 1 115 ? -1.054 -9.312 25.239 1.00 80.69 115 PHE A CA 1
ATOM 931 C C . PHE A 1 115 ? -0.363 -8.671 24.028 1.00 80.69 115 PHE A C 1
ATOM 933 O O . PHE A 1 115 ? -1.036 -8.047 23.212 1.00 80.69 115 PHE A O 1
ATOM 940 N N . SER A 1 116 ? 0.956 -8.827 23.882 1.00 82.06 116 SER A N 1
ATOM 941 C CA . SER A 1 116 ? 1.697 -8.266 22.745 1.00 82.06 116 SER A CA 1
ATOM 942 C C . SER A 1 116 ? 1.323 -8.939 21.422 1.00 82.06 116 SER A C 1
ATOM 944 O O . SER A 1 116 ? 1.179 -8.260 20.404 1.00 82.06 116 SER A O 1
ATOM 946 N N . ASN A 1 117 ? 1.104 -10.256 21.438 1.00 86.25 117 ASN A N 1
ATOM 947 C CA . ASN A 1 117 ? 0.628 -10.993 20.275 1.00 86.25 117 ASN A CA 1
ATOM 948 C C . ASN A 1 117 ? -0.786 -10.550 19.864 1.00 86.25 117 ASN A C 1
ATOM 950 O O . ASN A 1 117 ? -1.019 -10.230 18.696 1.00 86.25 117 ASN A O 1
ATOM 954 N N . ASP A 1 118 ? -1.711 -10.463 20.817 1.00 84.88 118 ASP A N 1
ATOM 955 C CA . ASP A 1 118 ? -3.106 -10.110 20.543 1.00 84.88 118 ASP A CA 1
ATOM 956 C C . ASP A 1 118 ? -3.246 -8.649 20.102 1.00 84.88 118 ASP A C 1
ATOM 958 O O . ASP A 1 118 ? -4.026 -8.352 19.197 1.00 84.88 118 ASP A O 1
ATOM 962 N N . ALA A 1 119 ? -2.444 -7.741 20.664 1.00 76.44 119 ALA A N 1
ATOM 963 C CA . ALA A 1 119 ? -2.385 -6.345 20.236 1.00 76.44 119 ALA A CA 1
ATOM 964 C C . ALA A 1 119 ? -2.064 -6.211 18.740 1.00 76.44 119 ALA A C 1
ATOM 966 O O . ALA A 1 119 ? -2.754 -5.482 18.025 1.00 76.44 119 ALA A O 1
ATOM 967 N N . SER A 1 120 ? -1.062 -6.959 18.267 1.00 81.06 120 SER A N 1
ATOM 968 C CA . SER A 1 120 ? -0.649 -6.936 16.860 1.00 81.06 120 SER A CA 1
ATOM 969 C C . SER A 1 120 ? -1.704 -7.531 15.921 1.00 81.06 120 SER A C 1
ATOM 971 O O . SER A 1 120 ? -1.925 -7.021 14.823 1.00 81.06 120 SER A O 1
ATOM 973 N N . GLN A 1 121 ? -2.414 -8.579 16.352 1.00 84.62 121 GLN A N 1
ATOM 974 C CA . GLN A 1 121 ? -3.498 -9.151 15.552 1.00 84.62 121 GLN A CA 1
ATOM 975 C C . GLN A 1 121 ? -4.712 -8.227 15.484 1.00 84.62 121 GLN A C 1
ATOM 977 O O . GLN A 1 121 ? -5.321 -8.101 14.423 1.00 84.62 121 GLN A O 1
ATOM 982 N N . ILE A 1 122 ? -5.059 -7.563 16.588 1.00 79.69 122 ILE A N 1
ATOM 983 C CA . ILE A 1 122 ? -6.188 -6.628 16.627 1.00 79.69 122 ILE A CA 1
ATOM 984 C C . ILE A 1 122 ? -5.935 -5.437 15.700 1.00 79.69 122 ILE A C 1
ATOM 986 O O . ILE A 1 122 ? -6.851 -5.045 14.980 1.00 79.69 122 ILE A O 1
ATOM 990 N N . GLU A 1 123 ? -4.704 -4.920 15.642 1.00 78.88 123 GLU A N 1
ATOM 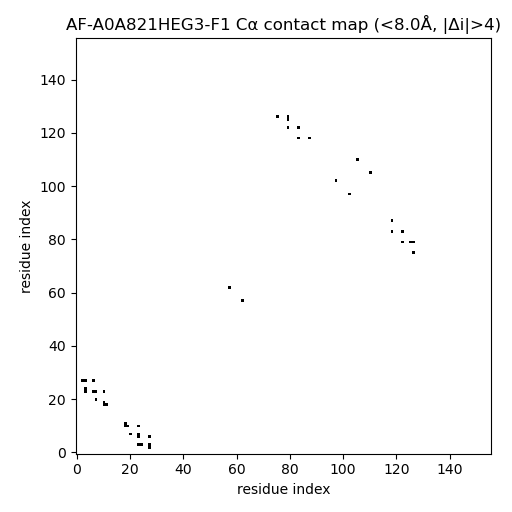991 C CA . GLU A 1 123 ? -4.305 -3.871 14.687 1.00 78.88 123 GLU A CA 1
ATOM 992 C C . GLU A 1 123 ? -4.611 -4.266 13.245 1.00 78.88 123 GLU A C 1
ATOM 994 O O . GLU A 1 123 ? -5.261 -3.543 12.487 1.00 78.88 123 GLU A O 1
ATOM 999 N N . LEU A 1 124 ? -4.192 -5.476 12.890 1.00 82.19 124 LEU A N 1
ATOM 1000 C CA . LEU A 1 124 ? -4.315 -6.009 11.544 1.00 82.19 124 LEU A CA 1
ATOM 1001 C C . LEU A 1 124 ? -5.786 -6.266 11.174 1.00 82.19 124 LEU A C 1
ATOM 1003 O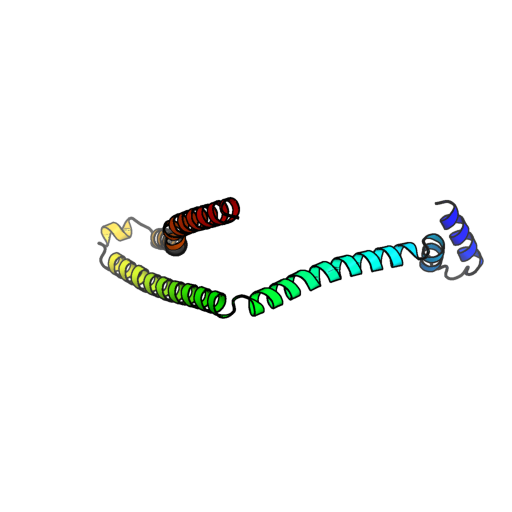 O . LEU A 1 124 ? -6.211 -5.986 10.048 1.00 82.19 124 LEU A O 1
ATOM 1007 N N . ILE A 1 125 ? -6.597 -6.738 12.126 1.00 82.81 125 ILE A N 1
ATOM 1008 C CA . ILE A 1 125 ? -8.044 -6.935 11.947 1.00 82.81 125 ILE A CA 1
ATOM 1009 C C . ILE A 1 125 ? -8.768 -5.590 11.795 1.00 8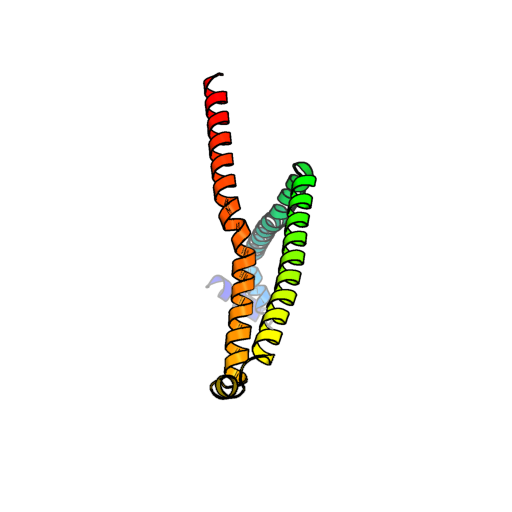2.81 125 ILE A C 1
ATOM 1011 O O . ILE A 1 125 ? -9.590 -5.439 10.891 1.00 82.81 125 ILE A O 1
ATOM 1015 N N . LEU A 1 126 ? -8.455 -4.595 12.629 1.00 77.62 126 LEU A N 1
ATOM 1016 C CA . LEU A 1 126 ? -9.069 -3.264 12.548 1.00 77.62 126 LEU A CA 1
ATOM 1017 C C . LEU A 1 126 ? -8.725 -2.561 11.228 1.00 77.62 126 LEU A C 1
ATOM 1019 O O . LEU A 1 126 ? -9.607 -1.960 10.611 1.00 77.62 126 LEU A O 1
ATOM 1023 N N . GLY A 1 127 ? -7.484 -2.698 10.752 1.00 76.06 127 GLY A N 1
ATOM 1024 C CA . GLY A 1 127 ? -7.071 -2.183 9.445 1.00 76.06 127 GLY A CA 1
ATOM 1025 C C . GLY A 1 127 ? -7.775 -2.876 8.271 1.00 76.06 127 GLY A C 1
ATOM 1026 O O . GLY A 1 127 ? -8.163 -2.224 7.301 1.00 76.06 127 GLY A O 1
ATOM 1027 N N . SER A 1 128 ? -7.999 -4.190 8.363 1.00 79.31 128 SER A N 1
ATOM 1028 C CA . SER A 1 128 ? -8.633 -4.979 7.294 1.00 79.31 128 SER A CA 1
ATOM 1029 C C . SER A 1 128 ? -10.165 -4.906 7.274 1.00 79.31 128 SER A C 1
ATOM 1031 O O . SER A 1 128 ? -10.771 -5.131 6.223 1.00 79.31 128 SER A O 1
ATOM 1033 N N . LEU A 1 129 ? -10.803 -4.523 8.384 1.00 83.44 129 LEU A N 1
ATOM 1034 C CA . LEU A 1 129 ? -12.260 -4.412 8.496 1.00 83.44 129 LEU A CA 1
ATOM 1035 C C . LEU A 1 129 ? -12.862 -3.482 7.431 1.00 83.44 129 LEU A C 1
ATOM 1037 O O . LEU A 1 129 ? -13.915 -3.784 6.873 1.00 83.44 129 LEU A O 1
ATOM 1041 N N . ASN A 1 130 ? -12.178 -2.377 7.112 1.00 79.75 130 ASN A N 1
ATOM 1042 C CA . ASN A 1 130 ? -12.651 -1.408 6.121 1.00 79.75 130 ASN A CA 1
ATOM 1043 C C . ASN A 1 130 ? -12.762 -1.999 4.710 1.00 79.75 130 ASN A C 1
ATOM 1045 O O . ASN A 1 130 ? -13.721 -1.728 3.989 1.00 79.75 130 ASN A O 1
ATOM 1049 N N . TYR A 1 131 ? -11.838 -2.883 4.340 1.00 81.94 131 TYR A N 1
ATOM 1050 C CA . TYR A 1 131 ? -11.889 -3.566 3.050 1.00 81.94 131 TYR A CA 1
ATOM 1051 C C . TYR A 1 131 ? -13.036 -4.573 2.966 1.00 81.94 131 TYR A C 1
ATOM 1053 O O . TYR A 1 131 ? -13.592 -4.783 1.888 1.00 81.94 131 TYR A O 1
ATOM 1061 N N . LEU A 1 132 ? -13.415 -5.175 4.097 1.00 85.75 132 LEU A N 1
ATOM 1062 C CA . LEU A 1 132 ? -14.434 -6.219 4.143 1.00 85.75 132 LEU A CA 1
ATOM 1063 C C . LEU A 1 132 ? -15.820 -5.700 3.730 1.00 85.75 132 LEU A C 1
ATOM 1065 O O . LEU A 1 132 ? -16.562 -6.421 3.065 1.00 85.75 132 LEU A O 1
ATOM 1069 N N . TRP A 1 133 ? -16.157 -4.455 4.086 1.00 84.94 133 TRP A N 1
ATOM 1070 C CA . TRP A 1 133 ? -17.440 -3.837 3.728 1.00 84.94 133 TRP A CA 1
ATOM 1071 C C . TRP A 1 133 ? -17.373 -2.932 2.488 1.00 84.94 133 TRP A C 1
ATOM 1073 O O . TRP A 1 133 ? -18.385 -2.806 1.799 1.00 84.94 133 TRP A O 1
ATOM 1083 N N . SER A 1 134 ? -16.208 -2.354 2.160 1.00 85.69 134 SER A N 1
ATOM 1084 C CA . SER A 1 134 ? -16.017 -1.593 0.911 1.00 85.69 134 SER A CA 1
ATOM 1085 C C . SER A 1 134 ? -16.080 -2.498 -0.321 1.00 85.69 134 SER A C 1
ATOM 1087 O O . SER A 1 134 ? -16.768 -2.186 -1.288 1.00 85.69 134 SER A O 1
ATOM 1089 N N . SER A 1 135 ? -15.435 -3.668 -0.265 1.00 88.00 135 SER A N 1
ATOM 1090 C CA . SER A 1 135 ? -15.298 -4.569 -1.417 1.00 88.00 135 SER A CA 1
ATOM 1091 C C . SER A 1 135 ? -16.635 -4.957 -2.089 1.00 88.00 135 SER A C 1
ATOM 1093 O O . SER A 1 135 ? -16.742 -4.845 -3.312 1.00 88.00 135 SER A O 1
ATOM 1095 N N . PRO A 1 136 ? -17.708 -5.326 -1.357 1.00 92.69 136 PRO A N 1
ATOM 1096 C CA . PRO A 1 136 ? -19.023 -5.560 -1.960 1.00 92.69 136 PRO A CA 1
ATOM 1097 C C . PRO A 1 136 ? -19.601 -4.342 -2.690 1.00 92.69 136 PRO A C 1
ATOM 1099 O O . PRO A 1 136 ? -20.231 -4.499 -3.736 1.00 92.69 136 PRO A O 1
ATOM 1102 N N . ILE A 1 137 ? -19.398 -3.136 -2.153 1.00 93.06 137 ILE A N 1
ATOM 1103 C CA . ILE A 1 137 ? -19.892 -1.888 -2.749 1.00 93.06 137 ILE A CA 1
ATOM 1104 C C . ILE A 1 137 ? -19.169 -1.633 -4.072 1.00 93.06 137 ILE A C 1
ATOM 1106 O O . ILE A 1 137 ? -19.823 -1.350 -5.079 1.00 93.06 137 ILE A O 1
ATOM 1110 N N . ASP A 1 138 ? -17.849 -1.820 -4.087 1.00 88.31 138 ASP A N 1
ATOM 1111 C CA . ASP A 1 138 ? -17.018 -1.669 -5.283 1.00 88.31 138 ASP A CA 1
ATOM 1112 C C . ASP A 1 138 ? -17.450 -2.647 -6.389 1.00 88.31 138 ASP A C 1
ATOM 1114 O O . ASP A 1 138 ? -17.622 -2.259 -7.548 1.00 88.31 138 ASP A O 1
ATOM 1118 N N . ILE A 1 139 ? -17.723 -3.906 -6.026 1.00 93.69 139 ILE A N 1
ATOM 1119 C CA . ILE A 1 139 ? -18.217 -4.934 -6.956 1.00 93.69 139 ILE A CA 1
ATOM 1120 C C . ILE A 1 139 ? -19.575 -4.535 -7.548 1.00 93.69 139 ILE A C 1
ATOM 1122 O O . ILE A 1 139 ? -19.770 -4.622 -8.764 1.00 93.69 139 ILE A O 1
ATOM 1126 N N . ILE A 1 140 ? -20.515 -4.079 -6.715 1.00 96.25 140 ILE A N 1
ATOM 1127 C CA . ILE A 1 140 ? -21.843 -3.650 -7.174 1.00 96.25 140 ILE A CA 1
ATOM 1128 C C . ILE A 1 140 ? -21.718 -2.454 -8.124 1.00 96.25 140 ILE A C 1
ATOM 1130 O O . ILE A 1 140 ? -22.336 -2.457 -9.192 1.00 96.25 140 ILE A O 1
ATOM 1134 N N . ALA A 1 141 ? -20.894 -1.462 -7.781 1.00 92.88 141 ALA A N 1
ATOM 1135 C CA . ALA A 1 141 ? -20.652 -0.300 -8.629 1.00 92.88 141 ALA A CA 1
ATOM 1136 C C . ALA A 1 141 ? -20.085 -0.705 -10.002 1.00 92.88 141 ALA A C 1
ATOM 1138 O O . ALA A 1 141 ? -20.576 -0.237 -11.034 1.00 92.88 141 ALA A O 1
ATOM 1139 N N . MET A 1 142 ? -19.121 -1.634 -10.034 1.00 92.62 142 MET A N 1
ATOM 1140 C CA . MET A 1 142 ? -18.562 -2.180 -11.277 1.00 92.62 142 MET A CA 1
ATOM 1141 C C . MET A 1 142 ? -19.621 -2.874 -12.139 1.00 92.62 142 MET A C 1
ATOM 1143 O O . MET A 1 142 ? -19.671 -2.650 -13.351 1.00 92.62 142 MET A O 1
ATOM 1147 N N . ILE A 1 143 ? -20.479 -3.697 -11.530 1.00 95.19 143 ILE A N 1
ATOM 1148 C CA . ILE A 1 143 ? -21.555 -4.401 -12.242 1.00 95.19 143 ILE A CA 1
ATOM 1149 C C . ILE A 1 143 ? -22.528 -3.395 -12.866 1.00 95.19 143 ILE A C 1
ATOM 1151 O O . ILE A 1 143 ? -22.858 -3.515 -14.046 1.00 95.19 143 ILE A O 1
ATOM 1155 N N . VAL A 1 144 ? -22.949 -2.379 -12.108 1.00 95.31 144 VAL A N 1
ATOM 1156 C CA . VAL A 1 144 ? -23.864 -1.332 -12.592 1.00 95.31 144 VAL A CA 1
ATOM 1157 C C . VAL A 1 144 ? -23.242 -0.545 -13.746 1.00 95.31 144 VAL A C 1
ATOM 1159 O O . VAL A 1 144 ? -23.900 -0.311 -14.762 1.00 95.31 144 VAL A O 1
ATOM 1162 N N . PHE A 1 145 ? -21.969 -0.168 -13.623 1.00 93.00 145 PHE A N 1
ATOM 1163 C CA . PHE A 1 145 ? -21.263 0.564 -14.671 1.00 93.00 145 PHE A CA 1
ATOM 1164 C C . PHE A 1 145 ? -21.133 -0.258 -15.961 1.00 93.00 145 PHE A C 1
ATOM 1166 O O . PHE A 1 145 ? -21.387 0.255 -17.053 1.00 93.00 145 PHE A O 1
ATOM 1173 N N . CYS A 1 146 ? -20.791 -1.542 -15.835 1.00 92.44 146 CYS A N 1
ATOM 1174 C CA . CYS A 1 146 ? -20.712 -2.472 -16.960 1.00 92.44 146 CYS A CA 1
ATOM 1175 C C . CYS A 1 146 ? -22.074 -2.650 -17.645 1.00 92.44 146 CYS A C 1
ATOM 1177 O O . CYS A 1 146 ? -22.182 -2.564 -18.865 1.00 92.44 146 CYS A O 1
ATOM 1179 N N . TRP A 1 147 ? -23.143 -2.819 -16.867 1.00 95.00 147 TRP A N 1
ATOM 1180 C CA . TRP A 1 147 ? -24.497 -2.934 -17.407 1.00 95.00 147 TRP A CA 1
ATOM 1181 C C . TRP A 1 147 ? -24.901 -1.695 -18.216 1.00 95.00 147 TRP A C 1
ATOM 1183 O O . TRP A 1 147 ? -25.428 -1.802 -19.325 1.00 95.00 147 TRP A O 1
ATOM 1193 N N . TYR A 1 148 ? -24.598 -0.505 -17.691 1.00 94.12 148 TYR A N 1
ATOM 1194 C CA . TYR A 1 148 ? -24.883 0.750 -18.378 1.00 94.12 148 TYR A CA 1
ATOM 1195 C C . TYR A 1 148 ? -24.073 0.912 -19.671 1.00 94.12 148 TYR A C 1
ATOM 1197 O O . TYR A 1 148 ? -24.602 1.406 -20.668 1.00 94.12 148 TYR A O 1
ATOM 1205 N N . SER A 1 149 ? -22.802 0.497 -19.683 1.00 89.31 149 SER A N 1
ATOM 1206 C CA . SER A 1 149 ? -21.961 0.601 -20.878 1.00 89.31 149 SER A CA 1
ATOM 1207 C C . SER A 1 149 ? -22.430 -0.335 -21.994 1.00 89.31 149 SER A C 1
ATOM 1209 O O . SER A 1 149 ? -22.503 0.108 -23.139 1.00 89.31 149 SER A O 1
ATOM 1211 N N . VAL A 1 150 ? -22.827 -1.569 -21.663 1.00 90.44 150 VAL A N 1
ATOM 1212 C CA . VAL A 1 150 ? -23.377 -2.542 -22.623 1.00 90.44 150 VAL A CA 1
ATOM 1213 C C . VAL A 1 150 ? -24.672 -2.020 -23.245 1.00 90.44 150 VAL A C 1
ATOM 1215 O O . VAL A 1 150 ? -24.763 -1.917 -24.466 1.00 90.44 150 VAL A O 1
ATOM 1218 N N . ILE A 1 151 ? -25.629 -1.571 -22.426 1.00 88.88 151 ILE A N 1
ATOM 1219 C CA . ILE A 1 151 ? -26.894 -1.002 -22.924 1.00 88.88 151 ILE A CA 1
ATOM 1220 C C . ILE A 1 151 ? -26.656 0.214 -23.824 1.00 88.88 151 ILE A C 1
ATOM 1222 O O . ILE A 1 151 ? -27.343 0.400 -24.825 1.00 88.88 151 ILE A O 1
ATOM 1226 N N . ARG A 1 152 ? -25.677 1.061 -23.494 1.00 80.19 152 ARG A N 1
ATOM 1227 C CA . ARG A 1 152 ? -25.350 2.244 -24.299 1.00 80.19 152 ARG A CA 1
ATOM 1228 C C . ARG A 1 152 ? -24.764 1.890 -25.670 1.00 80.19 152 ARG A C 1
ATOM 1230 O O . ARG A 1 152 ? -24.872 2.708 -26.583 1.00 80.19 152 ARG A O 1
ATOM 1237 N N . ILE A 1 153 ? -24.118 0.732 -25.797 1.00 78.19 153 ILE A N 1
ATOM 1238 C CA . ILE A 1 153 ? -23.542 0.244 -27.056 1.00 78.19 153 ILE A CA 1
ATOM 1239 C C . ILE A 1 153 ? -24.637 -0.356 -27.946 1.00 78.19 153 ILE A C 1
ATOM 1241 O O . ILE A 1 153 ? -24.647 -0.046 -29.129 1.00 78.19 153 ILE A O 1
ATOM 1245 N N . ASP A 1 154 ? -25.590 -1.107 -27.386 1.00 70.75 154 ASP A N 1
ATOM 1246 C CA . ASP A 1 154 ? -26.693 -1.726 -28.150 1.00 70.75 154 ASP A CA 1
ATOM 1247 C C . ASP A 1 154 ? -27.733 -0.723 -28.691 1.00 70.75 154 ASP A C 1
ATOM 1249 O O . ASP A 1 154 ? -28.524 -1.050 -29.573 1.00 70.75 154 ASP A O 1
ATOM 1253 N N . VAL A 1 155 ? -27.760 0.506 -28.165 1.00 69.69 155 VAL A N 1
ATOM 1254 C CA . VAL A 1 155 ? -28.693 1.569 -28.591 1.00 69.69 155 VAL A CA 1
ATOM 1255 C C . VAL A 1 155 ? -28.119 2.438 -29.734 1.00 69.69 155 VAL A C 1
ATOM 1257 O O . VAL A 1 155 ? -28.808 3.331 -30.230 1.00 69.69 155 VAL A O 1
ATOM 1260 N N . LYS A 1 156 ? -26.878 2.194 -30.178 1.00 49.34 156 LYS A N 1
ATOM 1261 C CA . LYS A 1 156 ? -26.250 2.860 -31.337 1.00 49.34 156 LYS A CA 1
ATOM 1262 C C . LYS A 1 156 ? -26.194 1.953 -32.557 1.00 49.34 156 LYS A C 1
ATOM 1264 O O . LYS A 1 156 ? -26.373 2.507 -33.664 1.00 49.34 156 LYS A O 1
#

Foldseek 3Di:
DVQLVVLQVVQCVVCVPDRDSVVSVCVVCDCVVVVVVVVVVVVVVVVVVVVVVVVVVCCVPPVPVVVVVVVVVVVLVVVLVVVLVVVVVVVVVVLVPDDPVVVVVDDPVRVVVVVVVVSVVVSVCSSCVVVVVVVVVVVVVVVVVVVVVVVVVVVD

pLDDT: mean 83.05, std 7.47, range [49.34, 96.25]